Protein AF-A0A969XSD0-F1 (afdb_monomer)

Foldseek 3Di:
DDDDDPPPDLCPVVVVDQLLVSVVLVVQQVVVCVVVVHRDRSVVSVVVCVVPPVVVVVVVVVVVVVVVLLVVLVVQQVVVVVVDDDNDDSVNSSVVCVVPPPVVVVVVVSVVSND

pLDDT: mean 85.45, std 15.34, range [40.81, 97.44]

Secondary structure (DSSP, 8-state):
--------SGGGGTTTS-HHHHHHHHHHHHHHHHHHTS---HHHHHHHHHHHTHHHHHHHHHHHHHHHHHHHHHHHHHHHHHTT-S---HHHHHHHHHHHTHHHHHHHHHHHTT-

Sequence (115 aa):
MTMAGLQTGPDRWLTSYDPVERGAILDHKYFLGIEMGFDPGLLCAIESWEARYAADWRRRRLAADWAAQWIEIERYRDELARSGHREITLEDAARGWIASYAADWRRRRTDQAST

Structure (mmCIF, N/CA/C/O backbone):
data_AF-A0A969XSD0-F1
#
_entry.id   AF-A0A969XSD0-F1
#
loop_
_atom_site.group_PDB
_atom_site.id
_atom_site.type_symbol
_atom_site.label_atom_id
_atom_site.label_alt_id
_atom_site.label_comp_id
_atom_site.label_asym_id
_atom_site.label_entity_id
_atom_site.label_seq_id
_atom_site.pdbx_PDB_ins_code
_atom_site.Cartn_x
_atom_site.Cartn_y
_atom_site.Cartn_z
_atom_site.occupancy
_atom_site.B_iso_or_equiv
_atom_site.auth_seq_id
_atom_site.auth_comp_id
_atom_site.auth_asym_id
_atom_site.auth_atom_id
_atom_site.pdbx_PDB_model_num
ATOM 1 N N . MET A 1 1 ? -17.327 35.843 0.919 1.00 41.53 1 MET A N 1
ATOM 2 C CA . MET A 1 1 ? -16.435 35.282 1.955 1.00 41.53 1 MET A CA 1
ATOM 3 C C . MET A 1 1 ? -17.153 34.076 2.538 1.00 41.53 1 MET A C 1
ATOM 5 O O . MET A 1 1 ? -17.997 34.231 3.407 1.00 41.53 1 MET A O 1
ATOM 9 N N . THR A 1 2 ? -16.963 32.912 1.920 1.00 44.50 2 THR A N 1
ATOM 10 C CA . THR A 1 2 ? -17.756 31.706 2.195 1.00 44.50 2 THR A CA 1
ATOM 11 C C . THR A 1 2 ? -17.068 30.910 3.294 1.00 44.50 2 THR A C 1
ATOM 13 O O . THR A 1 2 ? -15.889 30.589 3.176 1.00 44.50 2 THR A O 1
ATOM 16 N N . MET A 1 3 ? -17.799 30.654 4.375 1.00 40.81 3 MET A N 1
ATOM 17 C CA . MET A 1 3 ? -17.352 29.877 5.528 1.00 40.81 3 MET A CA 1
ATOM 18 C C . MET A 1 3 ? -16.966 28.465 5.078 1.00 40.81 3 MET A C 1
ATOM 20 O O . MET A 1 3 ? -17.805 27.734 4.552 1.00 40.81 3 MET A O 1
ATOM 24 N N . ALA A 1 4 ? -15.699 28.096 5.276 1.00 46.53 4 ALA A N 1
ATOM 25 C CA . ALA A 1 4 ? -15.246 26.720 5.154 1.00 46.53 4 ALA A CA 1
ATOM 26 C C . ALA A 1 4 ? -16.058 25.864 6.134 1.00 46.53 4 ALA A C 1
ATOM 28 O O . ALA A 1 4 ? -16.012 26.080 7.347 1.00 46.53 4 ALA A O 1
ATOM 29 N N . GLY A 1 5 ? -16.856 24.944 5.593 1.00 44.94 5 GLY A N 1
ATOM 30 C CA . GLY A 1 5 ? -17.639 24.007 6.380 1.00 44.94 5 GLY A CA 1
ATOM 31 C C . GLY A 1 5 ? -16.711 23.185 7.265 1.00 44.94 5 GLY A C 1
ATOM 32 O O . GLY A 1 5 ? -15.861 22.449 6.770 1.00 44.94 5 GLY A O 1
ATOM 33 N N . LEU A 1 6 ? -16.869 23.326 8.579 1.00 45.91 6 LEU A N 1
ATOM 34 C CA . LEU A 1 6 ? -16.295 22.417 9.560 1.00 45.91 6 LEU A CA 1
ATOM 35 C C . LEU A 1 6 ? -16.801 21.009 9.239 1.00 45.91 6 LEU A C 1
ATOM 37 O O . LEU A 1 6 ? -17.980 20.708 9.402 1.00 45.91 6 LEU A O 1
ATOM 41 N N . GLN A 1 7 ? -15.907 20.162 8.740 1.00 48.12 7 GLN A N 1
ATOM 42 C CA . GLN A 1 7 ? -16.209 18.791 8.354 1.00 48.12 7 GLN A CA 1
ATOM 43 C C . GLN A 1 7 ? -16.340 17.943 9.632 1.00 48.12 7 GLN A C 1
ATOM 45 O O . GLN A 1 7 ? -15.392 17.330 10.116 1.00 48.12 7 GLN A O 1
ATOM 50 N N . THR A 1 8 ? -17.520 17.986 10.249 1.00 47.00 8 THR A N 1
ATOM 51 C CA . THR A 1 8 ? -17.866 17.320 11.517 1.00 47.00 8 THR A CA 1
ATOM 52 C C . THR A 1 8 ? -18.509 15.949 11.291 1.00 47.00 8 THR A C 1
ATOM 54 O O . THR A 1 8 ? -19.490 15.597 11.939 1.00 47.00 8 THR A O 1
ATOM 57 N N . GLY A 1 9 ? -17.961 15.165 10.360 1.00 56.38 9 GLY A N 1
ATOM 58 C CA . GLY A 1 9 ? -18.373 13.780 10.118 1.00 56.38 9 GLY A CA 1
ATOM 59 C C . GLY A 1 9 ? -17.435 12.760 10.782 1.00 56.38 9 GLY A C 1
ATOM 60 O O . GLY A 1 9 ? -16.274 13.092 11.048 1.00 56.38 9 GLY A O 1
ATOM 61 N N . PRO A 1 10 ? -17.895 11.514 11.018 1.00 56.69 10 PRO A N 1
ATOM 62 C CA . PRO A 1 10 ? -17.047 10.409 11.480 1.00 56.69 10 PRO A CA 1
ATOM 63 C C . PRO A 1 10 ? -15.824 10.180 10.572 1.00 56.69 10 PRO A C 1
ATOM 65 O O . PRO A 1 10 ? -14.784 9.747 11.056 1.00 56.69 10 PRO A O 1
ATOM 68 N N . ASP A 1 11 ? -15.897 10.587 9.304 1.00 62.94 11 ASP A N 1
ATOM 69 C CA . ASP A 1 11 ? -14.847 10.408 8.294 1.00 62.94 11 ASP A CA 1
ATOM 70 C C . ASP A 1 11 ? -13.618 11.307 8.485 1.00 62.94 11 ASP A C 1
ATOM 72 O O . ASP A 1 11 ? -12.574 11.057 7.881 1.00 62.94 11 ASP A O 1
ATOM 76 N N . ARG A 1 12 ? -13.690 12.335 9.346 1.00 77.25 12 ARG A N 1
ATOM 77 C CA . ARG A 1 12 ? -12.562 13.261 9.562 1.00 77.25 12 ARG A CA 1
ATOM 78 C C . ARG A 1 12 ? -11.304 12.565 10.084 1.00 77.25 12 ARG A C 1
ATOM 80 O O . ARG A 1 12 ? -10.206 13.069 9.910 1.00 77.25 12 ARG A O 1
ATOM 87 N N . TRP A 1 13 ? -11.461 11.426 10.757 1.00 83.06 13 TRP A N 1
ATOM 88 C CA . TRP A 1 13 ? -10.331 10.680 11.308 1.00 83.06 13 TRP A CA 1
ATOM 89 C C . TRP A 1 13 ? -9.592 9.877 10.233 1.00 83.06 13 TRP A C 1
ATOM 91 O O . TRP A 1 13 ? -8.409 9.597 10.383 1.00 83.06 13 TRP A O 1
ATOM 101 N N . LEU A 1 14 ? -10.265 9.558 9.123 1.00 87.06 14 LEU A N 1
ATOM 102 C CA . LEU A 1 14 ? -9.688 8.805 8.010 1.00 87.06 14 LEU A CA 1
ATOM 103 C C . LEU A 1 14 ? -8.959 9.689 6.994 1.00 87.06 14 LEU A C 1
ATOM 105 O O . LEU A 1 14 ? -8.195 9.175 6.179 1.00 87.06 14 LEU A O 1
ATOM 109 N N . THR A 1 15 ? -9.145 11.013 7.024 1.00 87.62 15 THR A N 1
ATOM 110 C CA . THR A 1 15 ? -8.527 11.914 6.035 1.00 87.62 15 THR A CA 1
ATOM 111 C C . THR A 1 15 ? -7.003 11.939 6.112 1.00 87.62 15 THR A C 1
ATOM 113 O O . THR A 1 15 ? -6.361 12.230 5.107 1.00 87.62 15 THR A O 1
ATOM 116 N N . SER A 1 16 ? -6.430 11.602 7.271 1.00 89.19 16 SER A N 1
ATOM 117 C CA . SER A 1 16 ? -4.979 11.477 7.477 1.00 89.19 16 SER A CA 1
ATOM 118 C C . SER A 1 16 ? -4.366 10.227 6.834 1.00 89.19 16 SER A C 1
ATOM 120 O O . SER A 1 16 ? -3.146 10.116 6.785 1.00 89.19 16 SER A O 1
ATOM 122 N N . TYR A 1 17 ? -5.196 9.301 6.349 1.00 91.44 17 TYR A N 1
ATOM 123 C CA . TYR A 1 17 ? -4.781 8.028 5.764 1.00 91.44 17 TYR A CA 1
ATOM 124 C C . TYR A 1 17 ? -4.981 8.029 4.253 1.00 91.44 17 TYR A C 1
ATOM 126 O O . TYR A 1 17 ? -5.926 8.650 3.745 1.00 91.44 17 TYR A O 1
ATOM 134 N N . ASP A 1 18 ? -4.115 7.315 3.532 1.00 89.38 18 ASP A N 1
ATOM 135 C CA . ASP A 1 18 ? -4.339 7.055 2.110 1.00 89.38 18 ASP A CA 1
ATOM 136 C C . ASP A 1 18 ? -5.534 6.096 1.905 1.00 89.38 18 ASP A C 1
ATOM 138 O O . ASP A 1 18 ? -5.925 5.396 2.842 1.00 89.38 18 ASP A O 1
ATOM 142 N N . PRO A 1 19 ? -6.157 6.054 0.714 1.00 88.62 19 PRO A N 1
ATOM 143 C CA . PRO A 1 19 ? -7.341 5.225 0.477 1.00 88.62 19 PRO A CA 1
ATOM 144 C C . PRO A 1 19 ? -7.183 3.740 0.843 1.00 88.62 19 PRO A C 1
ATOM 146 O O . PRO A 1 19 ? -8.126 3.129 1.340 1.00 88.62 19 PRO A O 1
ATOM 149 N N . VAL A 1 20 ? -5.989 3.175 0.668 1.00 90.00 20 VAL A N 1
ATOM 150 C CA . VAL A 1 20 ? -5.711 1.761 0.946 1.00 90.00 20 VAL A CA 1
ATOM 151 C C . VAL A 1 20 ? -5.561 1.525 2.448 1.00 90.00 20 VAL A C 1
ATOM 153 O O . VAL A 1 20 ? -6.074 0.542 2.980 1.00 90.00 20 VAL A O 1
ATOM 156 N N . GLU A 1 21 ? -4.901 2.442 3.160 1.00 92.69 21 GLU A N 1
ATOM 157 C CA . GLU A 1 21 ? -4.855 2.422 4.625 1.00 92.69 21 GLU A CA 1
ATOM 158 C C . GLU A 1 21 ? -6.250 2.587 5.235 1.00 92.69 21 GLU A C 1
ATOM 160 O O . GLU A 1 21 ? -6.565 1.910 6.212 1.00 92.69 21 GLU A O 1
ATOM 165 N N . ARG A 1 22 ? -7.118 3.421 4.645 1.00 94.00 22 ARG A N 1
ATOM 166 C CA . ARG A 1 22 ? -8.517 3.537 5.089 1.00 94.00 22 ARG A CA 1
ATOM 167 C C . ARG A 1 22 ? -9.242 2.199 4.992 1.00 94.00 22 ARG A C 1
ATOM 169 O O . ARG A 1 22 ? -9.910 1.826 5.951 1.00 94.00 22 ARG A O 1
ATOM 176 N N . GLY A 1 23 ? -9.080 1.477 3.882 1.00 92.00 23 GLY A N 1
ATOM 177 C CA . GLY A 1 23 ? -9.626 0.126 3.724 1.00 92.00 23 GLY A CA 1
ATOM 178 C C . GLY A 1 23 ? -9.138 -0.816 4.826 1.00 92.00 23 GLY A C 1
ATOM 179 O O . GLY A 1 23 ? -9.945 -1.399 5.543 1.00 92.00 23 GLY A O 1
ATOM 180 N N . ALA A 1 24 ? -7.825 -0.861 5.061 1.00 94.19 24 ALA A N 1
ATOM 181 C CA . ALA A 1 24 ? -7.240 -1.705 6.104 1.00 94.19 24 ALA A CA 1
ATOM 182 C C . ALA A 1 24 ? -7.723 -1.353 7.526 1.00 94.19 24 ALA A C 1
ATOM 184 O O . ALA A 1 24 ? -7.915 -2.245 8.353 1.00 94.19 24 ALA A O 1
ATOM 185 N N . ILE A 1 25 ? -7.937 -0.068 7.823 1.00 95.56 25 ILE A N 1
ATOM 186 C CA . ILE A 1 25 ? -8.498 0.391 9.102 1.00 95.56 25 ILE A CA 1
ATOM 187 C C . ILE A 1 25 ? -9.963 -0.034 9.246 1.00 95.56 25 ILE A C 1
ATOM 189 O O . ILE A 1 25 ? -10.381 -0.424 10.337 1.00 95.56 25 ILE A O 1
ATOM 193 N N . LEU A 1 26 ? -10.754 0.038 8.173 1.00 94.50 26 LEU A N 1
ATOM 194 C CA . LEU A 1 26 ? -12.155 -0.384 8.187 1.00 94.50 26 LEU A CA 1
ATOM 195 C C . LEU A 1 26 ? -12.287 -1.905 8.342 1.00 94.50 26 LEU A C 1
ATOM 197 O O . LEU A 1 26 ? -13.118 -2.355 9.132 1.00 94.50 26 LEU A O 1
ATOM 201 N N . ASP A 1 27 ? -11.421 -2.679 7.690 1.00 95.50 27 ASP A N 1
ATOM 202 C CA . ASP A 1 27 ? -11.327 -4.127 7.899 1.00 95.50 27 ASP A CA 1
ATOM 203 C C . ASP A 1 27 ? -10.956 -4.442 9.352 1.00 95.50 27 ASP A C 1
ATOM 205 O O . ASP A 1 27 ? -11.596 -5.267 10.007 1.00 95.50 27 ASP A O 1
ATOM 209 N N . HIS A 1 28 ? -9.964 -3.732 9.902 1.00 96.44 28 HIS A N 1
ATOM 210 C CA . HIS A 1 28 ? -9.584 -3.870 11.308 1.00 96.44 28 HIS A CA 1
ATOM 211 C C . HIS A 1 28 ? -10.746 -3.548 12.251 1.00 96.44 28 HIS A C 1
ATOM 213 O O . HIS A 1 28 ? -11.010 -4.314 13.173 1.00 96.44 28 HIS A O 1
ATOM 219 N N . LYS A 1 29 ? -11.483 -2.456 12.004 1.00 95.88 29 LYS A N 1
ATOM 220 C CA . LYS A 1 29 ? -12.686 -2.083 12.766 1.00 95.88 29 LYS A CA 1
ATOM 221 C C . LYS A 1 29 ? -13.718 -3.210 12.760 1.00 95.88 29 LYS A C 1
ATOM 223 O O . LYS A 1 29 ? -14.279 -3.514 13.810 1.00 95.88 29 LYS A O 1
ATOM 228 N N . TYR A 1 30 ? -13.956 -3.822 11.600 1.00 96.38 30 TYR A N 1
ATOM 229 C CA . TYR A 1 30 ? -14.897 -4.929 11.458 1.00 96.38 30 TYR A CA 1
ATOM 230 C C . TYR A 1 30 ? -14.493 -6.134 12.320 1.00 96.38 30 TYR A C 1
ATOM 232 O O . TYR A 1 30 ? -15.292 -6.600 13.133 1.00 96.38 30 TYR A O 1
ATOM 240 N N . PHE A 1 31 ? -13.245 -6.603 12.210 1.00 96.56 31 PHE A N 1
ATOM 241 C CA . PHE A 1 31 ? -12.769 -7.739 13.009 1.00 96.56 31 PHE A CA 1
ATOM 242 C C . PHE A 1 31 ? -12.704 -7.419 14.503 1.00 96.56 31 PHE A C 1
ATOM 244 O O . PHE A 1 31 ? -13.106 -8.243 15.322 1.00 96.56 31 PHE A O 1
ATOM 251 N N . LEU A 1 32 ? -12.297 -6.200 14.860 1.00 96.19 32 LEU A N 1
ATOM 252 C CA . LEU A 1 32 ? -12.313 -5.732 16.241 1.00 96.19 32 LEU A CA 1
ATOM 253 C C . LEU A 1 32 ? -13.734 -5.757 16.822 1.00 96.19 32 LEU A C 1
ATOM 255 O O . LEU A 1 32 ? -13.915 -6.140 17.973 1.00 96.19 32 LEU A O 1
ATOM 259 N N . GLY A 1 33 ? -14.754 -5.405 16.037 1.00 96.69 33 GLY A N 1
ATOM 260 C CA . GLY A 1 33 ? -16.142 -5.480 16.492 1.00 96.69 33 GLY A CA 1
ATOM 261 C C . GLY A 1 33 ? -16.635 -6.904 16.738 1.00 96.69 33 GLY A C 1
ATOM 262 O O . GLY A 1 33 ? -17.376 -7.140 17.694 1.00 96.69 33 GLY A O 1
ATOM 263 N N . ILE A 1 34 ? -16.169 -7.871 15.942 1.00 97.44 34 ILE A N 1
ATOM 264 C CA . ILE A 1 34 ? -16.416 -9.297 16.201 1.00 97.44 34 ILE A CA 1
ATOM 265 C C . ILE A 1 34 ? -15.765 -9.714 17.525 1.00 97.44 34 ILE A C 1
ATOM 267 O O . ILE A 1 34 ? -16.413 -10.366 18.341 1.00 97.44 34 ILE A O 1
ATOM 271 N N . GLU A 1 35 ? -14.511 -9.318 17.762 1.00 95.94 35 GLU A N 1
ATOM 272 C CA . GLU A 1 35 ? -13.780 -9.646 18.994 1.00 95.94 35 GLU A CA 1
ATOM 273 C C . GLU A 1 35 ? -14.412 -9.020 20.246 1.00 95.94 35 GLU A C 1
ATOM 275 O O . GLU A 1 35 ? -14.475 -9.657 21.297 1.00 95.94 35 GLU A O 1
ATOM 280 N N . MET A 1 36 ? -14.892 -7.779 20.143 1.00 95.69 36 MET A N 1
ATOM 281 C CA . MET A 1 36 ? -15.484 -7.039 21.262 1.00 95.69 36 MET A CA 1
ATOM 282 C C . MET A 1 36 ? -16.969 -7.360 21.490 1.00 95.69 36 MET A C 1
ATOM 284 O O . MET A 1 36 ? -17.501 -7.054 22.558 1.00 95.69 36 MET A O 1
ATOM 288 N N . GLY A 1 37 ? -17.650 -7.957 20.507 1.00 97.38 37 GLY A N 1
ATOM 289 C CA . GLY A 1 37 ? -19.085 -8.251 20.557 1.00 97.38 37 GLY A CA 1
ATOM 290 C C . GLY A 1 37 ? -19.997 -7.035 20.339 1.00 97.38 37 GLY A C 1
ATOM 291 O O . GLY A 1 37 ? -21.199 -7.121 20.588 1.00 97.38 37 GLY A O 1
ATOM 292 N N . PHE A 1 38 ? -19.453 -5.901 19.891 1.00 93.81 38 PHE A N 1
ATOM 293 C CA . PHE A 1 38 ? -20.194 -4.690 19.525 1.00 93.81 38 PHE A CA 1
ATOM 294 C C . PHE A 1 38 ? -19.408 -3.875 18.492 1.00 93.81 38 PHE A C 1
ATOM 296 O O . PHE A 1 38 ? -18.205 -4.062 18.363 1.00 93.81 38 PHE A O 1
ATOM 303 N N . ASP A 1 39 ? -20.059 -2.950 17.777 1.00 94.62 39 ASP A N 1
ATOM 304 C CA . ASP A 1 39 ? -19.376 -2.111 16.782 1.00 94.62 39 ASP A CA 1
ATOM 305 C C . ASP A 1 39 ? -18.546 -0.991 17.447 1.00 94.62 39 ASP A C 1
ATOM 307 O O . ASP A 1 39 ? -19.131 -0.074 18.038 1.00 94.62 39 ASP A O 1
ATOM 311 N N . PRO A 1 40 ? -17.199 -1.020 17.382 1.00 93.88 40 PRO A N 1
ATOM 312 C CA . PRO A 1 40 ? -16.377 0.012 17.992 1.00 93.88 40 PRO A CA 1
ATOM 313 C C . PRO A 1 40 ? -16.448 1.307 17.181 1.00 93.88 40 PRO A C 1
ATOM 315 O O . PRO A 1 40 ? -16.572 1.310 15.955 1.00 93.88 40 PRO A O 1
ATOM 318 N N . GLY A 1 41 ? -16.301 2.444 17.861 1.00 93.44 41 GLY A N 1
ATOM 319 C CA . GLY A 1 41 ? -16.160 3.734 17.189 1.00 93.44 41 GLY A CA 1
ATOM 320 C C . GLY A 1 41 ? -14.891 3.793 16.329 1.00 93.44 41 GLY A C 1
ATOM 321 O O . GLY A 1 41 ? -13.872 3.188 16.660 1.00 93.44 41 GLY A O 1
ATOM 322 N N . LEU A 1 42 ? -14.924 4.572 15.245 1.00 93.06 42 LEU A N 1
ATOM 323 C CA . LEU A 1 42 ? -13.816 4.653 14.285 1.00 93.06 42 LEU A CA 1
ATOM 324 C C . LEU A 1 42 ? -12.485 5.086 14.919 1.00 93.06 42 LEU A C 1
ATOM 326 O O . LEU A 1 42 ? -11.446 4.528 14.589 1.00 93.06 42 LEU A O 1
ATOM 330 N N . LEU A 1 43 ? -12.515 6.035 15.860 1.00 93.38 43 LEU A N 1
ATOM 331 C CA . LEU A 1 43 ? -11.311 6.474 16.571 1.00 93.38 43 LEU A CA 1
ATOM 332 C C . LEU A 1 43 ? -10.685 5.334 17.393 1.00 93.38 43 LEU A C 1
ATOM 334 O O . LEU A 1 43 ? -9.478 5.141 17.338 1.00 93.38 43 LEU A O 1
ATOM 338 N N . CYS A 1 44 ? -11.508 4.532 18.075 1.00 93.50 44 CYS A N 1
ATOM 339 C CA . CYS A 1 44 ? -11.045 3.366 18.832 1.00 93.50 44 CYS A CA 1
ATOM 340 C C . CYS A 1 44 ? -10.400 2.320 17.910 1.00 93.50 44 CYS A C 1
ATOM 342 O O . CYS A 1 44 ? -9.346 1.770 18.230 1.00 93.50 44 CYS A O 1
ATOM 344 N N . ALA A 1 45 ? -10.991 2.083 16.735 1.00 95.69 45 ALA A N 1
ATOM 345 C CA . ALA A 1 45 ? -10.406 1.192 15.741 1.00 95.69 45 ALA A CA 1
ATOM 346 C C . ALA A 1 45 ? -9.065 1.718 15.205 1.00 95.69 45 ALA A C 1
ATOM 348 O O . ALA A 1 45 ? -8.123 0.939 15.095 1.00 95.69 45 ALA A O 1
ATOM 349 N N . ILE A 1 46 ? -8.952 3.023 14.932 1.00 95.88 46 ILE A N 1
ATOM 350 C CA . ILE A 1 46 ? -7.701 3.660 14.492 1.00 95.88 46 ILE A CA 1
ATOM 351 C C . ILE A 1 46 ? -6.612 3.520 15.559 1.00 95.88 46 ILE A C 1
ATOM 353 O O . ILE A 1 46 ? -5.510 3.081 15.246 1.00 95.88 46 ILE A O 1
ATOM 357 N N . GLU A 1 47 ? -6.913 3.842 16.818 1.00 95.94 47 GLU A N 1
ATOM 358 C CA . GLU A 1 47 ? -5.955 3.720 17.924 1.00 95.94 47 GLU A CA 1
ATOM 359 C C . GLU A 1 47 ? -5.490 2.269 18.107 1.00 95.94 47 GLU A C 1
ATOM 361 O O . GLU A 1 47 ? -4.293 2.004 18.228 1.00 95.94 47 GLU A O 1
ATOM 366 N N . SER A 1 48 ? -6.428 1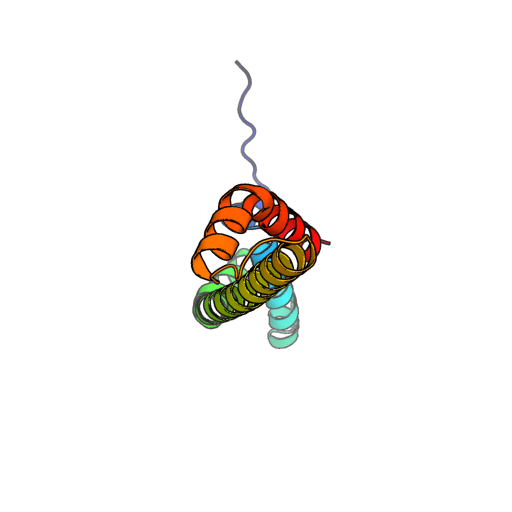.319 18.059 1.00 96.75 48 SER A N 1
ATOM 367 C CA . SER A 1 48 ? -6.139 -0.118 18.115 1.00 96.75 48 SER A CA 1
ATOM 368 C C . SER A 1 48 ? -5.258 -0.574 16.943 1.00 96.75 48 SER A C 1
ATOM 370 O O . SER A 1 48 ? -4.292 -1.320 17.135 1.00 96.75 48 SER A O 1
ATOM 372 N N . TRP A 1 49 ? -5.552 -0.095 15.732 1.00 96.75 49 TRP A N 1
ATOM 373 C CA . TRP A 1 49 ? -4.800 -0.415 14.522 1.00 96.75 49 TRP A CA 1
ATOM 374 C C . TRP A 1 49 ? -3.377 0.156 14.560 1.00 96.75 49 TRP A C 1
ATOM 376 O O . TRP A 1 49 ? -2.418 -0.592 14.352 1.00 96.75 49 TRP A O 1
ATOM 386 N N . GLU A 1 50 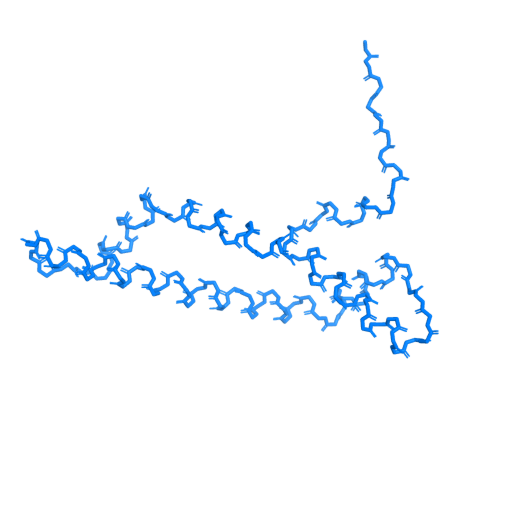? -3.215 1.440 14.891 1.00 97.38 50 GLU A N 1
ATOM 387 C CA . GLU A 1 50 ? -1.905 2.101 15.001 1.00 97.38 50 GLU A CA 1
ATOM 388 C C . GLU A 1 50 ? -1.025 1.456 16.071 1.00 97.38 50 GLU A C 1
ATOM 390 O O . GLU A 1 50 ? 0.165 1.236 15.847 1.00 97.38 50 GLU A O 1
ATOM 395 N N . ALA A 1 51 ? -1.610 1.085 17.213 1.00 97.12 51 ALA A N 1
ATOM 396 C CA . ALA A 1 51 ? -0.858 0.513 18.322 1.00 97.12 51 ALA A CA 1
ATOM 397 C C . ALA A 1 51 ? -0.276 -0.880 18.024 1.00 97.12 51 ALA A C 1
ATOM 399 O O . ALA A 1 51 ? 0.706 -1.273 18.655 1.00 97.12 51 ALA A O 1
ATOM 400 N N . ARG A 1 52 ? -0.888 -1.662 17.121 1.00 92.88 52 ARG A N 1
ATOM 401 C CA . ARG A 1 52 ? -0.594 -3.106 17.010 1.00 92.88 52 ARG A CA 1
ATOM 402 C C . ARG A 1 52 ? -0.355 -3.617 15.591 1.00 92.88 52 ARG A C 1
ATOM 404 O O . ARG A 1 52 ? 0.404 -4.569 15.429 1.00 92.88 52 ARG A O 1
ATOM 411 N N . TYR A 1 53 ? -0.968 -3.013 14.575 1.00 93.88 53 TYR A N 1
ATOM 412 C CA . TYR A 1 53 ? -1.041 -3.587 13.225 1.00 93.88 53 TYR A CA 1
ATOM 413 C C . TYR A 1 53 ? -0.416 -2.696 12.152 1.00 93.88 53 TYR A C 1
ATOM 415 O O . TYR A 1 53 ? 0.194 -3.211 11.213 1.00 93.88 53 TYR A O 1
ATOM 423 N N . ALA A 1 54 ? -0.511 -1.374 12.299 1.00 95.81 54 ALA A N 1
ATOM 424 C CA . ALA A 1 54 ? -0.156 -0.422 11.252 1.00 95.81 54 ALA A CA 1
ATOM 425 C C . ALA A 1 54 ? 1.293 -0.551 10.767 1.00 95.81 54 ALA A C 1
ATOM 427 O O . ALA A 1 54 ? 1.546 -0.602 9.565 1.00 95.81 54 ALA A O 1
ATOM 428 N N . ALA A 1 55 ? 2.258 -0.653 11.685 1.00 97.00 55 ALA A N 1
ATOM 429 C CA . ALA A 1 55 ? 3.674 -0.736 11.329 1.00 97.00 55 ALA A CA 1
ATOM 430 C C . ALA A 1 55 ? 3.998 -1.983 10.487 1.00 97.00 55 ALA A C 1
ATOM 432 O O . ALA A 1 55 ? 4.673 -1.894 9.459 1.00 97.00 55 ALA A O 1
ATOM 433 N N . ASP A 1 56 ? 3.495 -3.147 10.900 1.00 96.75 56 ASP A N 1
ATOM 434 C CA . ASP A 1 56 ? 3.721 -4.394 10.173 1.00 96.75 56 ASP A CA 1
ATOM 435 C C . ASP A 1 56 ? 2.963 -4.420 8.840 1.00 96.75 56 ASP A C 1
ATOM 437 O O . ASP A 1 56 ? 3.516 -4.832 7.818 1.00 96.75 56 ASP A O 1
ATOM 441 N N . TRP A 1 57 ? 1.730 -3.911 8.823 1.00 95.94 57 TRP A N 1
ATOM 442 C CA . TRP A 1 57 ? 0.940 -3.788 7.603 1.00 95.94 57 TRP A CA 1
ATOM 443 C C . TRP A 1 57 ? 1.630 -2.882 6.571 1.00 95.94 57 TRP A C 1
ATOM 445 O O . TRP A 1 57 ? 1.831 -3.302 5.430 1.00 95.94 57 TRP A O 1
ATOM 455 N N . ARG A 1 58 ? 2.094 -1.689 6.976 1.00 95.50 58 ARG A N 1
ATOM 456 C CA . ARG A 1 58 ? 2.833 -0.747 6.112 1.00 95.50 58 ARG A CA 1
ATOM 457 C C . ARG A 1 58 ? 4.103 -1.382 5.552 1.00 95.50 58 ARG A C 1
ATOM 459 O O . ARG A 1 58 ? 4.387 -1.251 4.363 1.00 95.50 58 ARG A O 1
ATOM 466 N N . ARG A 1 59 ? 4.848 -2.121 6.381 1.00 96.25 59 ARG A N 1
ATOM 467 C CA . ARG A 1 59 ? 6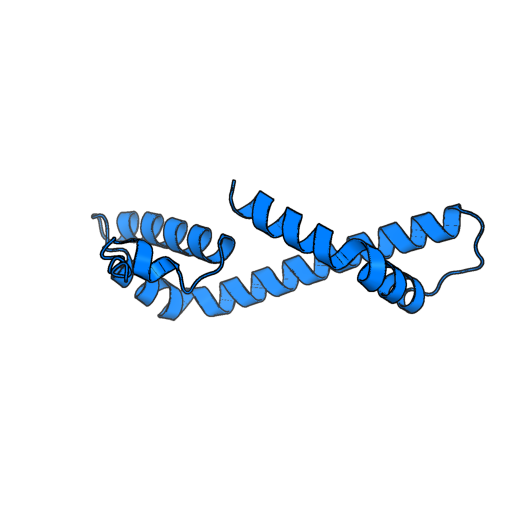.053 -2.847 5.953 1.00 96.25 59 ARG A CA 1
ATOM 468 C C . ARG A 1 59 ? 5.736 -3.924 4.915 1.00 96.25 59 ARG A C 1
ATOM 470 O O . ARG A 1 59 ? 6.421 -4.005 3.898 1.00 96.25 59 ARG A O 1
ATOM 477 N N . ARG A 1 60 ? 4.708 -4.744 5.157 1.00 94.88 60 ARG A N 1
ATOM 478 C CA . ARG A 1 60 ? 4.272 -5.787 4.214 1.00 94.88 60 ARG A CA 1
ATOM 479 C C . ARG A 1 60 ? 3.803 -5.185 2.895 1.00 94.88 60 ARG A C 1
ATOM 481 O O . ARG A 1 60 ? 4.184 -5.681 1.837 1.00 94.88 60 ARG A O 1
ATOM 488 N N . ARG A 1 61 ? 3.049 -4.086 2.953 1.00 91.94 61 ARG A N 1
ATOM 489 C CA . ARG A 1 61 ? 2.626 -3.339 1.767 1.00 91.94 61 ARG A CA 1
ATOM 490 C C . ARG A 1 61 ? 3.821 -2.808 0.979 1.00 91.94 61 ARG A C 1
ATOM 492 O O . ARG A 1 61 ? 3.897 -3.066 -0.215 1.00 91.94 61 ARG A O 1
ATOM 499 N N . LEU A 1 62 ? 4.784 -2.158 1.635 1.00 91.50 62 LEU A N 1
ATOM 500 C CA . LEU A 1 62 ? 5.994 -1.662 0.972 1.00 91.50 62 LEU A CA 1
ATOM 501 C C . LEU A 1 62 ? 6.758 -2.790 0.261 1.00 91.50 62 LEU A C 1
ATOM 503 O O . LEU A 1 62 ? 7.189 -2.619 -0.876 1.00 91.50 62 LEU A O 1
ATOM 507 N N . ALA A 1 63 ? 6.895 -3.951 0.906 1.00 93.69 63 ALA A N 1
ATOM 508 C CA . ALA A 1 63 ? 7.542 -5.114 0.304 1.00 93.69 63 ALA A CA 1
ATOM 509 C C . ALA A 1 63 ? 6.773 -5.640 -0.924 1.00 93.69 63 ALA A C 1
ATOM 511 O O . ALA A 1 63 ? 7.383 -5.943 -1.950 1.00 93.69 63 ALA A O 1
ATOM 512 N N . ALA A 1 64 ? 5.441 -5.709 -0.847 1.00 91.50 64 ALA A N 1
ATOM 513 C CA . ALA A 1 64 ? 4.593 -6.123 -1.964 1.00 91.50 64 ALA A CA 1
ATOM 514 C C . ALA A 1 64 ? 4.623 -5.120 -3.132 1.00 91.50 64 ALA A C 1
ATOM 516 O O . ALA A 1 64 ? 4.646 -5.518 -4.298 1.00 91.50 64 ALA A O 1
ATOM 517 N N . ASP A 1 65 ? 4.656 -3.820 -2.836 1.00 90.25 65 ASP A N 1
ATOM 518 C CA . ASP A 1 65 ? 4.782 -2.768 -3.843 1.00 90.25 65 ASP A CA 1
ATOM 519 C C . ASP A 1 65 ? 6.154 -2.784 -4.512 1.00 90.25 65 ASP A C 1
ATOM 521 O O . ASP A 1 65 ? 6.235 -2.622 -5.729 1.00 90.25 65 ASP A O 1
ATOM 525 N N . TRP A 1 66 ? 7.221 -3.042 -3.753 1.00 90.38 66 TRP A N 1
ATOM 526 C CA . TRP A 1 66 ? 8.562 -3.228 -4.303 1.00 90.38 66 TRP A CA 1
ATOM 527 C C . TRP A 1 66 ? 8.629 -4.429 -5.249 1.00 90.38 66 TRP A C 1
ATOM 529 O O . TRP A 1 66 ? 9.064 -4.290 -6.392 1.00 90.38 66 TRP A O 1
ATOM 539 N N . ALA A 1 67 ? 8.144 -5.594 -4.805 1.00 93.19 67 ALA A N 1
ATOM 540 C CA . ALA A 1 67 ? 8.138 -6.812 -5.614 1.00 93.19 67 ALA A CA 1
ATOM 541 C C . ALA A 1 67 ? 7.355 -6.628 -6.921 1.00 93.19 67 ALA A C 1
ATOM 543 O O . ALA A 1 67 ? 7.765 -7.096 -7.979 1.00 93.19 67 ALA A O 1
ATOM 544 N N . ALA A 1 68 ? 6.245 -5.900 -6.870 1.00 91.88 68 ALA A N 1
ATOM 545 C CA . ALA A 1 68 ? 5.462 -5.633 -8.059 1.00 91.88 68 ALA A CA 1
ATOM 546 C C . ALA A 1 68 ? 6.099 -4.611 -9.004 1.00 91.88 68 ALA A C 1
ATOM 548 O O . ALA A 1 68 ? 6.056 -4.812 -10.213 1.00 91.88 68 ALA A O 1
ATOM 549 N N . GLN A 1 69 ? 6.711 -3.544 -8.476 1.00 92.44 69 GLN A N 1
ATOM 550 C CA . GLN A 1 69 ? 7.478 -2.605 -9.304 1.00 92.44 69 GLN A CA 1
ATOM 551 C C . GLN A 1 69 ? 8.618 -3.324 -10.027 1.00 92.44 69 GLN A C 1
ATOM 553 O O . GLN A 1 69 ? 8.861 -3.060 -11.200 1.00 92.44 69 GLN A O 1
ATOM 558 N N . TRP A 1 70 ? 9.274 -4.267 -9.351 1.00 93.12 70 TRP A N 1
ATOM 559 C CA . TRP A 1 70 ? 10.325 -5.082 -9.947 1.00 93.12 70 TRP A CA 1
ATOM 560 C C . TRP A 1 70 ? 9.837 -5.880 -11.164 1.00 93.12 70 TRP A C 1
ATOM 562 O O . TRP A 1 70 ? 10.452 -5.804 -12.225 1.00 93.12 70 TRP A O 1
ATOM 572 N N . ILE A 1 71 ? 8.695 -6.566 -11.043 1.00 94.12 71 ILE A N 1
ATOM 573 C CA . ILE A 1 71 ? 8.092 -7.343 -12.140 1.00 94.12 71 ILE A CA 1
ATOM 574 C C . ILE A 1 71 ? 7.798 -6.457 -13.361 1.00 94.12 71 ILE A C 1
ATOM 576 O O . ILE A 1 71 ? 8.033 -6.865 -14.497 1.00 94.12 71 ILE A O 1
ATOM 580 N N . GLU A 1 72 ? 7.307 -5.235 -13.152 1.00 95.00 72 GLU A N 1
ATOM 581 C CA . GLU A 1 72 ? 7.014 -4.306 -14.253 1.00 95.00 72 GLU A CA 1
ATOM 582 C C . GLU A 1 72 ? 8.281 -3.793 -14.942 1.00 95.00 72 GLU A C 1
ATOM 584 O O . GLU A 1 72 ? 8.311 -3.666 -16.166 1.00 95.00 72 GLU A O 1
ATOM 589 N N . ILE A 1 73 ? 9.339 -3.527 -14.172 1.00 93.25 73 ILE A N 1
ATOM 590 C CA . ILE A 1 73 ? 10.640 -3.122 -14.714 1.00 93.25 73 ILE A CA 1
ATOM 591 C C . ILE A 1 73 ? 11.251 -4.258 -15.541 1.00 93.25 73 ILE A C 1
ATOM 593 O O . ILE A 1 73 ? 11.743 -4.014 -16.643 1.00 93.25 73 ILE A O 1
ATOM 597 N N . GLU A 1 74 ? 11.202 -5.496 -15.045 1.00 92.94 74 GLU A N 1
ATOM 598 C CA . GLU A 1 74 ? 11.673 -6.670 -15.788 1.00 92.94 74 GLU A CA 1
ATOM 599 C C . GLU A 1 74 ? 10.875 -6.874 -17.074 1.00 92.94 74 GLU A C 1
ATOM 601 O O . GLU A 1 74 ? 11.461 -7.026 -18.146 1.00 92.94 74 GLU A O 1
ATOM 606 N N . ARG A 1 75 ? 9.544 -6.784 -16.999 1.00 92.38 75 ARG A N 1
ATOM 607 C CA . ARG A 1 75 ? 8.681 -6.868 -18.177 1.00 92.38 75 ARG A CA 1
ATOM 608 C C . ARG A 1 75 ? 9.031 -5.795 -19.210 1.00 92.38 75 ARG A C 1
ATOM 610 O O . ARG A 1 75 ? 9.129 -6.105 -20.396 1.00 92.38 75 ARG A O 1
ATOM 617 N N . TYR A 1 76 ? 9.239 -4.555 -18.773 1.00 91.50 76 TYR A N 1
ATOM 618 C CA . TYR A 1 76 ? 9.625 -3.454 -19.653 1.00 91.50 76 TYR A CA 1
ATOM 619 C C . TYR A 1 76 ? 10.997 -3.683 -20.300 1.00 91.50 76 TYR A C 1
ATOM 621 O O . TYR A 1 76 ? 11.155 -3.483 -21.504 1.00 91.50 76 TYR A O 1
ATOM 629 N N . ARG A 1 77 ? 11.981 -4.174 -19.535 1.00 91.00 77 ARG A N 1
ATOM 630 C CA . ARG A 1 77 ? 13.289 -4.577 -20.071 1.00 91.00 77 ARG A CA 1
ATOM 631 C C . ARG A 1 77 ? 13.132 -5.629 -21.170 1.00 91.00 77 ARG A C 1
ATOM 633 O O . ARG A 1 77 ? 13.721 -5.488 -22.239 1.00 91.00 77 ARG A O 1
ATOM 640 N N . ASP A 1 78 ? 12.331 -6.661 -20.924 1.00 89.81 78 ASP A N 1
ATOM 641 C CA . ASP A 1 78 ? 12.116 -7.758 -21.868 1.00 89.81 78 ASP A CA 1
ATOM 642 C C . ASP A 1 78 ? 11.353 -7.296 -23.127 1.00 89.81 78 ASP A C 1
ATOM 644 O O . ASP A 1 78 ? 11.573 -7.804 -24.228 1.00 89.81 78 ASP A O 1
ATOM 648 N N . GLU A 1 79 ? 10.449 -6.321 -23.002 1.00 90.12 79 GLU A N 1
ATOM 649 C CA . GLU A 1 79 ? 9.814 -5.640 -24.138 1.00 90.12 79 GLU A CA 1
ATOM 650 C C . GLU A 1 79 ? 10.845 -4.881 -24.990 1.00 90.12 79 GLU A C 1
ATOM 652 O O . GLU A 1 79 ? 10.878 -5.076 -26.207 1.00 90.12 79 GLU A O 1
ATOM 657 N N . LEU A 1 80 ? 11.740 -4.106 -24.371 1.00 87.69 80 LEU A N 1
ATOM 658 C CA . LEU A 1 80 ? 12.786 -3.374 -25.091 1.00 87.69 80 LEU A CA 1
ATOM 659 C C . LEU A 1 80 ? 13.830 -4.291 -25.754 1.00 87.69 80 LEU A C 1
ATOM 661 O O . LEU A 1 80 ? 14.293 -4.015 -26.863 1.00 87.69 80 LEU A O 1
ATOM 665 N N . ALA A 1 81 ? 14.199 -5.393 -25.095 1.00 86.38 81 ALA A N 1
ATOM 666 C CA . ALA A 1 81 ? 15.109 -6.385 -25.663 1.00 86.38 81 ALA A CA 1
ATOM 667 C C . ALA A 1 81 ? 14.501 -7.043 -26.916 1.00 86.38 81 ALA A C 1
ATOM 669 O O . ALA A 1 81 ? 15.188 -7.252 -27.917 1.00 86.38 81 ALA A O 1
ATOM 670 N N . ARG A 1 82 ? 13.187 -7.316 -26.901 1.00 86.44 82 ARG A N 1
ATOM 671 C CA . ARG A 1 82 ? 12.457 -7.867 -28.056 1.00 86.44 82 ARG A CA 1
ATOM 672 C C . ARG A 1 82 ? 12.312 -6.878 -29.210 1.00 86.44 82 ARG A C 1
ATOM 674 O O . ARG A 1 82 ? 12.262 -7.315 -30.357 1.00 86.44 82 ARG A O 1
ATOM 681 N N . SER A 1 83 ? 12.270 -5.571 -28.946 1.00 85.00 83 SER A N 1
ATOM 682 C CA . SER A 1 83 ? 12.118 -4.540 -29.984 1.00 85.00 83 SER A CA 1
ATOM 683 C C . SER A 1 83 ? 13.412 -4.201 -30.740 1.00 85.00 83 SER A C 1
ATOM 685 O O . SER A 1 83 ? 13.434 -3.240 -31.506 1.00 85.00 83 SER A O 1
ATOM 687 N N . GLY A 1 84 ? 14.483 -4.984 -30.573 1.00 70.81 84 GLY A N 1
ATOM 688 C CA . GLY A 1 84 ? 15.696 -4.869 -31.390 1.00 70.81 84 GLY A CA 1
ATOM 689 C C . GLY A 1 84 ? 16.780 -3.961 -30.812 1.00 70.81 84 GLY A C 1
ATOM 690 O O . GLY A 1 84 ? 17.677 -3.533 -31.540 1.00 70.81 84 GLY A O 1
ATOM 691 N N . HIS A 1 85 ? 16.741 -3.685 -29.510 1.00 56.41 85 HIS A N 1
ATOM 692 C CA . HIS A 1 85 ? 17.833 -3.005 -28.830 1.00 56.41 85 HIS A CA 1
ATOM 693 C C . HIS A 1 85 ? 18.777 -4.022 -28.185 1.00 56.41 85 HIS A C 1
ATOM 695 O O . HIS A 1 85 ? 18.354 -4.978 -27.540 1.00 56.41 85 HIS A O 1
ATOM 701 N N . ARG A 1 86 ? 20.075 -3.792 -28.417 1.00 66.81 86 ARG A N 1
ATOM 702 C CA . ARG A 1 86 ? 21.232 -4.292 -27.659 1.00 66.81 86 ARG A CA 1
ATOM 703 C C . ARG A 1 86 ? 20.864 -4.596 -26.202 1.00 66.81 86 ARG A C 1
ATOM 705 O O . ARG A 1 86 ? 20.078 -3.852 -25.633 1.00 66.81 86 ARG A O 1
ATOM 712 N N . GLU A 1 87 ? 21.478 -5.624 -25.615 1.00 72.50 87 GLU A N 1
ATOM 713 C CA . GLU A 1 87 ? 21.326 -5.997 -24.201 1.00 72.50 87 GLU A CA 1
ATOM 714 C C . GLU A 1 87 ? 21.130 -4.765 -23.300 1.00 72.50 87 GLU A C 1
ATOM 716 O O . GLU A 1 87 ? 22.031 -3.937 -23.151 1.00 72.50 87 GLU A O 1
ATOM 721 N N . ILE A 1 88 ? 19.908 -4.608 -22.783 1.00 81.00 88 ILE A N 1
ATOM 722 C CA . ILE A 1 88 ? 19.538 -3.480 -21.933 1.00 81.00 88 ILE A CA 1
ATOM 723 C C . ILE A 1 88 ? 19.769 -3.899 -20.496 1.00 81.00 88 ILE A C 1
ATOM 725 O O . ILE A 1 88 ? 19.203 -4.886 -20.017 1.00 81.00 88 ILE A O 1
ATOM 729 N N . THR A 1 89 ? 20.601 -3.128 -19.806 1.00 88.31 89 THR A N 1
ATOM 730 C CA . THR A 1 89 ? 20.849 -3.355 -18.389 1.00 88.31 89 THR A CA 1
ATOM 731 C C . THR A 1 89 ? 19.566 -3.123 -17.596 1.00 88.31 89 THR A C 1
ATOM 733 O O . THR A 1 89 ? 18.699 -2.325 -17.965 1.00 88.31 89 THR A O 1
ATOM 736 N N . LEU A 1 90 ? 19.434 -3.810 -16.465 1.00 86.44 90 LEU A N 1
ATOM 737 C CA . LEU A 1 90 ? 18.279 -3.605 -15.599 1.00 86.44 90 LEU A CA 1
ATOM 738 C C . LEU A 1 90 ? 18.188 -2.156 -15.091 1.00 86.44 90 LEU A C 1
ATOM 740 O O . LEU A 1 90 ? 17.088 -1.637 -14.921 1.00 86.44 90 LEU A O 1
ATOM 744 N N . GLU A 1 91 ? 19.327 -1.492 -14.889 1.00 90.50 91 GLU A N 1
ATOM 745 C CA . GLU A 1 91 ? 19.372 -0.096 -14.456 1.00 90.50 91 GLU A CA 1
ATOM 746 C C . GLU A 1 91 ? 18.772 0.850 -15.507 1.00 90.50 91 GLU A C 1
ATOM 748 O O . GLU A 1 91 ? 17.944 1.701 -15.172 1.00 90.50 91 GLU A O 1
ATOM 753 N N . ASP A 1 92 ? 19.134 0.675 -16.780 1.00 90.38 92 ASP A N 1
ATOM 754 C CA . ASP A 1 92 ? 18.609 1.499 -17.873 1.00 90.38 92 ASP A CA 1
ATOM 755 C C . ASP A 1 92 ? 17.102 1.284 -18.061 1.00 90.38 92 ASP A C 1
ATOM 757 O O . ASP A 1 92 ? 16.341 2.247 -18.208 1.00 90.38 92 ASP A O 1
ATOM 761 N N . ALA A 1 93 ? 16.653 0.027 -17.981 1.00 90.88 93 ALA A N 1
ATOM 762 C CA . ALA A 1 93 ? 15.235 -0.308 -18.029 1.00 90.88 93 ALA A CA 1
ATOM 763 C C . ALA A 1 93 ? 14.467 0.301 -16.847 1.00 90.88 93 ALA A C 1
ATOM 765 O O . ALA A 1 93 ? 13.414 0.903 -17.055 1.00 90.88 93 ALA A O 1
ATOM 766 N N . ALA A 1 94 ? 15.007 0.218 -15.627 1.00 92.38 94 ALA A N 1
ATOM 767 C CA . ALA A 1 94 ? 14.406 0.825 -14.444 1.00 92.38 94 ALA A CA 1
ATOM 768 C C . ALA A 1 94 ? 14.278 2.343 -14.601 1.00 92.38 94 ALA A C 1
ATOM 770 O O . ALA A 1 94 ? 13.213 2.904 -14.348 1.00 92.38 94 ALA A O 1
ATOM 771 N N . ARG A 1 95 ? 15.333 3.017 -15.072 1.00 93.06 95 ARG A N 1
ATOM 772 C CA . ARG A 1 95 ? 15.330 4.469 -15.282 1.00 93.06 95 ARG A CA 1
ATOM 773 C C . ARG A 1 95 ? 14.292 4.893 -16.319 1.00 93.06 95 ARG A C 1
ATOM 775 O O . ARG A 1 95 ? 13.527 5.823 -16.061 1.00 93.06 95 ARG A O 1
ATOM 782 N N . GLY A 1 96 ? 14.233 4.195 -17.454 1.00 91.19 96 GLY A N 1
ATOM 783 C CA . GLY A 1 96 ? 13.23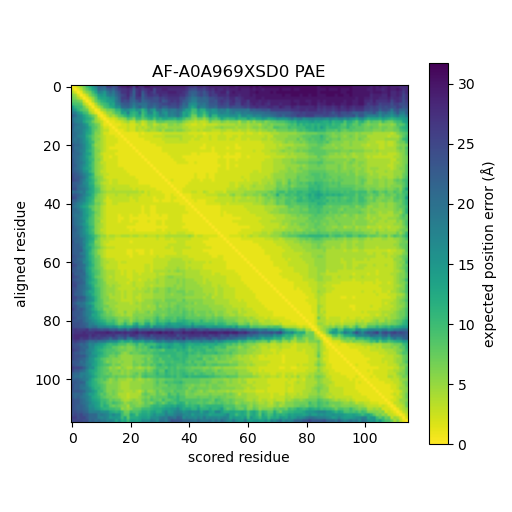3 4.443 -18.493 1.00 91.19 96 GLY A CA 1
ATOM 784 C C . GLY A 1 96 ? 11.810 4.191 -17.994 1.00 91.19 96 GLY A C 1
ATOM 785 O O . GLY A 1 96 ? 10.932 5.033 -18.164 1.00 91.19 96 GLY A O 1
ATOM 786 N N . TRP A 1 97 ? 11.593 3.077 -17.294 1.00 93.94 97 TRP A N 1
ATOM 787 C CA . TRP A 1 97 ? 10.285 2.742 -16.743 1.00 93.94 97 TRP A CA 1
ATOM 788 C C . TRP A 1 97 ? 9.814 3.756 -15.697 1.00 93.94 97 TRP A C 1
ATOM 790 O O . TRP A 1 97 ? 8.661 4.189 -15.720 1.00 93.94 97 TRP A O 1
ATOM 800 N N . ILE A 1 98 ? 10.713 4.190 -14.808 1.00 92.62 98 ILE A N 1
ATOM 801 C CA . ILE A 1 98 ? 10.416 5.208 -13.796 1.00 92.62 98 ILE A CA 1
ATOM 802 C C . ILE A 1 98 ? 10.004 6.526 -14.452 1.00 92.62 98 ILE A C 1
ATOM 804 O O . ILE A 1 98 ? 9.016 7.126 -14.027 1.00 92.62 98 ILE A O 1
ATOM 808 N N . ALA A 1 99 ? 10.729 6.956 -15.486 1.00 92.75 99 ALA A N 1
ATOM 809 C CA . ALA A 1 99 ? 10.449 8.204 -16.186 1.00 92.75 99 ALA A CA 1
ATOM 810 C C . ALA A 1 99 ? 9.117 8.174 -16.957 1.00 92.75 99 ALA A C 1
ATOM 812 O O . ALA A 1 99 ? 8.445 9.199 -17.044 1.00 92.75 99 ALA A O 1
ATOM 813 N N . SER A 1 100 ? 8.733 7.018 -17.506 1.00 91.69 100 SER A N 1
ATOM 814 C CA . SER A 1 100 ? 7.599 6.915 -18.433 1.00 91.69 100 SER A CA 1
ATOM 815 C C . SER A 1 100 ? 6.316 6.345 -17.825 1.00 91.69 100 SER A C 1
ATOM 817 O O . SER A 1 100 ? 5.234 6.728 -18.259 1.00 91.69 100 SER A O 1
ATOM 819 N N . TYR A 1 101 ? 6.401 5.441 -16.843 1.00 91.50 101 TYR A N 1
ATOM 820 C CA . TYR A 1 101 ? 5.255 4.613 -16.432 1.00 91.50 101 TYR A CA 1
ATOM 821 C C . TYR A 1 101 ? 4.992 4.565 -14.924 1.00 91.50 101 TYR A C 1
ATOM 823 O O . TYR A 1 101 ? 3.856 4.304 -14.521 1.00 91.50 101 TYR A O 1
ATOM 831 N N . ALA A 1 102 ? 5.987 4.832 -14.071 1.00 88.88 102 ALA A N 1
ATOM 832 C CA . ALA A 1 102 ? 5.846 4.605 -12.630 1.00 88.88 102 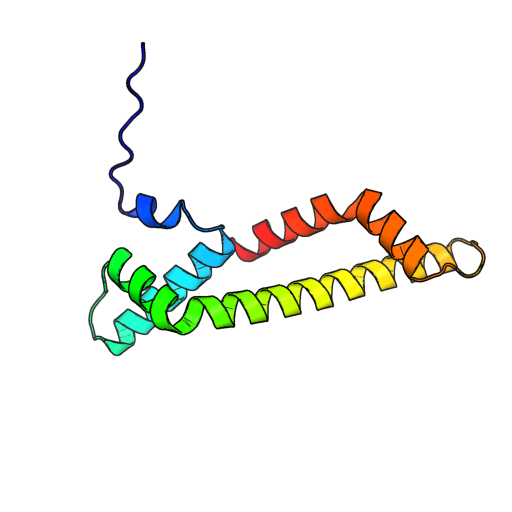ALA A CA 1
ATOM 833 C C . ALA A 1 102 ? 4.705 5.399 -11.975 1.00 88.88 102 ALA A C 1
ATOM 835 O O . ALA A 1 102 ? 4.008 4.866 -11.112 1.00 88.88 102 ALA A O 1
ATOM 836 N N . ALA A 1 103 ? 4.502 6.663 -12.359 1.00 90.69 103 ALA A N 1
ATOM 837 C CA . ALA A 1 103 ? 3.461 7.505 -11.767 1.00 90.69 103 ALA A CA 1
ATOM 838 C C . ALA A 1 103 ? 2.050 6.969 -12.066 1.00 90.69 103 ALA A C 1
ATOM 840 O O . ALA A 1 103 ? 1.246 6.777 -11.151 1.00 90.69 103 ALA A O 1
ATOM 841 N N . ASP A 1 104 ? 1.775 6.662 -13.333 1.00 91.19 104 ASP A N 1
ATOM 842 C CA . ASP A 1 104 ? 0.488 6.115 -13.765 1.00 91.19 104 ASP A CA 1
ATOM 843 C C . ASP A 1 104 ? 0.246 4.711 -13.209 1.00 91.19 104 ASP A C 1
ATOM 845 O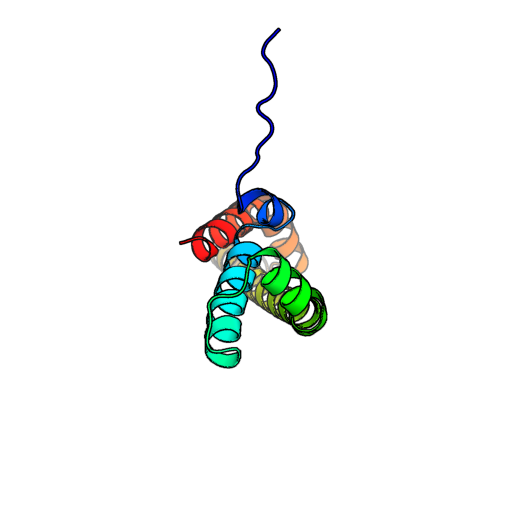 O . ASP A 1 104 ? -0.873 4.382 -12.808 1.00 91.19 104 ASP A O 1
ATOM 849 N N . TRP A 1 105 ? 1.292 3.884 -13.136 1.00 90.81 105 TRP A N 1
ATOM 850 C CA . TRP A 1 105 ? 1.205 2.560 -12.532 1.00 90.81 105 TRP A CA 1
ATOM 851 C C . TRP A 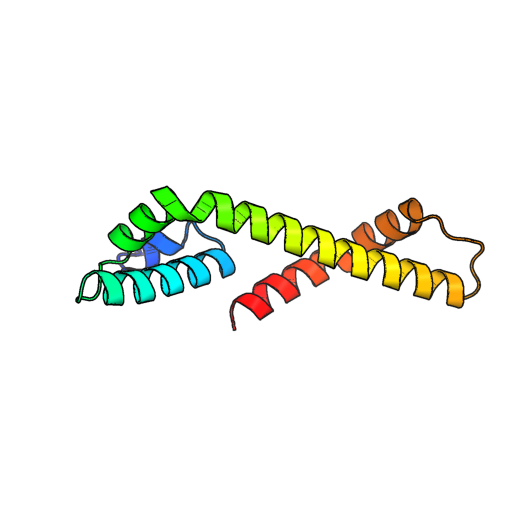1 105 ? 0.843 2.633 -11.042 1.00 90.81 105 TRP A C 1
ATOM 853 O O . TRP A 1 105 ? -0.103 1.966 -10.619 1.00 90.81 105 TRP A O 1
ATOM 863 N N . ARG A 1 106 ? 1.516 3.497 -10.263 1.00 86.56 106 ARG A N 1
ATOM 864 C CA . ARG A 1 106 ? 1.208 3.693 -8.833 1.00 86.56 106 ARG A CA 1
ATOM 8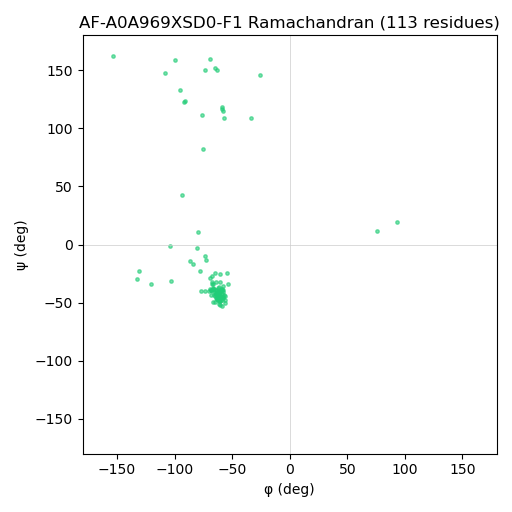65 C C . ARG A 1 106 ? -0.214 4.206 -8.627 1.00 86.56 106 ARG A C 1
ATOM 867 O O . ARG A 1 106 ? -0.904 3.701 -7.749 1.00 86.56 106 ARG A O 1
ATOM 874 N N . ARG A 1 107 ? -0.675 5.154 -9.453 1.00 86.81 107 ARG A N 1
ATOM 875 C CA . ARG A 1 107 ? -2.047 5.684 -9.375 1.00 86.81 107 ARG A CA 1
ATOM 876 C C . ARG A 1 107 ? -3.091 4.579 -9.553 1.00 86.81 107 ARG A C 1
ATOM 878 O O . ARG A 1 107 ? -3.924 4.393 -8.675 1.00 86.81 107 ARG A O 1
ATOM 885 N N . ARG A 1 108 ? -2.986 3.787 -10.629 1.00 85.62 108 ARG A N 1
ATOM 886 C CA . ARG A 1 108 ? -3.922 2.675 -10.901 1.00 85.62 108 ARG A CA 1
ATOM 887 C C . ARG A 1 108 ? -3.961 1.647 -9.773 1.00 85.62 108 ARG A C 1
ATOM 889 O O . ARG A 1 108 ? -5.016 1.089 -9.497 1.00 85.62 108 ARG A O 1
ATOM 896 N N . ARG A 1 109 ? -2.821 1.395 -9.129 1.00 81.25 109 ARG A N 1
ATOM 897 C CA . ARG A 1 109 ? -2.741 0.498 -7.974 1.00 81.25 109 ARG A CA 1
ATOM 898 C C . ARG A 1 109 ? -3.490 1.022 -6.758 1.00 81.25 109 ARG A C 1
ATOM 900 O O . ARG A 1 109 ? -4.193 0.251 -6.114 1.00 81.25 109 ARG A O 1
ATOM 907 N N . THR A 1 110 ? -3.356 2.310 -6.459 1.00 76.00 110 THR A N 1
ATOM 908 C CA . THR A 1 110 ? -4.113 2.941 -5.374 1.00 76.00 110 THR A CA 1
ATOM 909 C C . THR A 1 110 ? -5.619 2.872 -5.643 1.00 76.00 110 THR A C 1
ATOM 911 O O . THR A 1 110 ? -6.385 2.560 -4.733 1.00 76.00 110 THR A O 1
ATOM 914 N N . ASP A 1 111 ? -6.042 3.077 -6.894 1.00 73.75 111 ASP A N 1
ATOM 915 C CA . ASP A 1 111 ? -7.456 3.027 -7.289 1.00 73.75 111 ASP A CA 1
ATOM 916 C C . ASP A 1 111 ? -8.039 1.601 -7.198 1.00 73.75 111 ASP A C 1
ATOM 918 O O . ASP A 1 111 ? -9.131 1.407 -6.667 1.00 73.75 111 ASP A O 1
ATOM 922 N N . GLN A 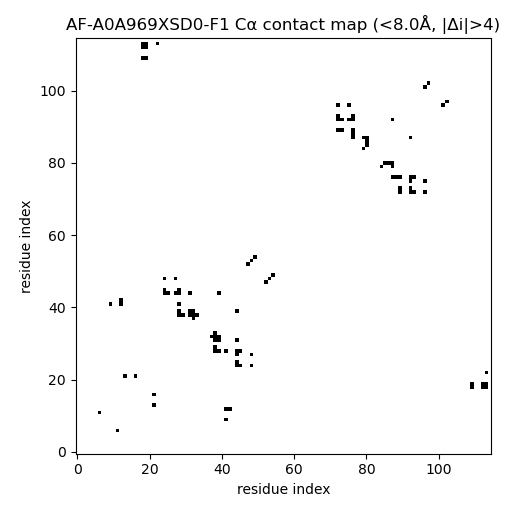1 112 ? -7.294 0.584 -7.653 1.00 60.44 112 GLN A N 1
ATOM 923 C CA . GLN A 1 112 ? -7.708 -0.827 -7.573 1.00 60.44 112 GLN A CA 1
ATOM 924 C C . GLN A 1 112 ? -7.844 -1.335 -6.138 1.00 60.44 112 GLN A C 1
ATOM 926 O O . GLN A 1 112 ? -8.683 -2.183 -5.873 1.00 60.44 112 GLN A O 1
ATOM 931 N N . ALA A 1 113 ? -7.029 -0.826 -5.217 1.00 58.94 113 ALA A N 1
ATOM 932 C CA . ALA A 1 113 ? -7.120 -1.169 -3.803 1.00 58.94 113 ALA A CA 1
ATOM 933 C C . ALA A 1 113 ? -8.221 -0.385 -3.056 1.00 58.94 113 ALA A C 1
ATOM 935 O O . ALA A 1 113 ? -8.430 -0.615 -1.869 1.00 58.94 113 ALA A O 1
ATOM 936 N N . SER A 1 114 ? -8.902 0.541 -3.743 1.00 51.00 114 SER A N 1
ATOM 937 C CA . SER A 1 114 ? -10.018 1.338 -3.216 1.00 51.00 114 SER A CA 1
ATOM 938 C C . SER A 1 114 ? -11.394 0.874 -3.726 1.00 51.00 114 SER A C 1
ATOM 940 O O . SER A 1 114 ? -12.395 1.496 -3.371 1.00 51.00 114 SER A O 1
ATOM 942 N N . THR A 1 115 ? -11.442 -0.156 -4.584 1.00 44.34 115 THR A N 1
ATOM 943 C CA . THR A 1 115 ? -12.662 -0.727 -5.193 1.00 44.34 115 THR A CA 1
ATOM 944 C C . THR A 1 115 ? -12.965 -2.086 -4.580 1.00 44.34 115 THR A C 1
ATOM 946 O O . THR A 1 115 ? -14.157 -2.350 -4.316 1.00 44.34 115 THR A O 1
#

Mean predicted aligned error: 8.04 Å

Radius of gyration: 20.34 Å; Cα contacts (8 Å, |Δi|>4): 57; chains: 1; bounding box: 42×45×53 Å

Solvent-accessible surface area (backbone atoms only — not comparable to full-atom values): 6694 Å² total; per-residue (Å²): 139,81,79,79,76,80,74,87,53,88,63,60,75,48,69,87,43,56,64,48,53,40,47,55,44,52,54,48,30,54,54,50,16,64,76,70,74,47,86,65,55,69,67,60,29,46,53,54,37,60,76,74,43,42,67,63,51,53,52,53,48,52,53,54,51,49,57,50,51,49,53,53,30,51,51,49,35,55,51,47,45,71,72,73,44,71,92,67,51,69,66,60,28,40,53,52,38,52,77,74,43,44,66,64,54,54,50,56,51,52,53,64,58,62,111